Protein AF-A0A5Q4VIK9-F1 (afdb_monomer_lite)

Radius of gyration: 22.61 Å; chains: 1; bounding box: 38×40×51 Å

pLDDT: mean 90.4, std 7.07, range [69.31, 97.56]

Sequence (77 aa):
MLQAKFSVEESQAQFLNNFKAYGFKDKSSMLRTAIEYFKKEIELENLRKSAELYSEIYSEDNDLKELTETAIDGWPE

Foldseek 3Di:
DDDDDDDDDPVVVVVLVCCVVVPDPHSVRVVVVVVVVVVVVVVVVVVVVVVVVVVVVCVVDPVVVVVVVVVVPPDDD

Organism: NCBI:txid2586642

Secondary structure (DSSP, 8-state):
---------HHHHHHHHTGGGGT-SSHHHHHHHHHHHHHHHHHHHHHHHHHHHHHHHHHH-HHHHHHHHHTTTT---

Structure (mmCIF, N/CA/C/O backbone):
data_AF-A0A5Q4VIK9-F1
#
_entry.id   AF-A0A5Q4VIK9-F1
#
loop_
_atom_site.group_PDB
_atom_site.id
_atom_site.type_symbol
_atom_site.label_atom_id
_atom_site.label_alt_id
_atom_site.label_comp_id
_atom_site.label_asym_id
_atom_site.label_entity_id
_atom_site.label_seq_id
_atom_site.pdbx_PDB_ins_code
_atom_site.Cartn_x
_atom_site.Cartn_y
_atom_site.Cartn_z
_atom_site.occupancy
_atom_site.B_iso_or_equiv
_atom_site.auth_seq_id
_atom_site.auth_comp_id
_atom_site.auth_asym_id
_atom_site.auth_atom_id
_atom_site.pdbx_PDB_model_num
ATOM 1 N N . MET A 1 1 ? 7.307 -3.582 16.513 1.00 73.12 1 MET A N 1
ATOM 2 C CA . MET A 1 1 ? 6.633 -2.675 15.555 1.00 73.12 1 MET A CA 1
ATOM 3 C C . MET A 1 1 ? 7.060 -1.257 15.868 1.00 73.12 1 MET A C 1
ATOM 5 O O . MET A 1 1 ? 7.090 -0.918 17.044 1.00 73.12 1 MET A O 1
ATOM 9 N N . LEU A 1 2 ? 7.394 -0.462 14.854 1.00 88.56 2 LEU A N 1
ATOM 10 C CA . LEU A 1 2 ? 7.676 0.964 15.029 1.00 88.56 2 LEU A CA 1
ATOM 11 C C . LEU A 1 2 ? 6.357 1.747 15.016 1.00 88.56 2 LEU A C 1
ATOM 13 O O . LEU A 1 2 ? 5.419 1.363 14.316 1.00 88.56 2 LEU A O 1
ATOM 17 N N . GLN A 1 3 ? 6.272 2.804 15.821 1.00 90.19 3 GLN A N 1
ATOM 18 C CA . GLN A 1 3 ? 5.097 3.670 15.890 1.00 90.19 3 GLN A CA 1
ATOM 19 C C . GLN A 1 3 ? 5.386 4.985 15.171 1.00 90.19 3 GLN A C 1
ATOM 21 O O . GLN A 1 3 ? 6.426 5.598 15.389 1.00 90.19 3 GLN A O 1
ATOM 26 N N . ALA A 1 4 ? 4.437 5.423 14.351 1.00 89.00 4 ALA A N 1
ATOM 27 C CA . ALA A 1 4 ? 4.448 6.727 13.708 1.00 89.00 4 ALA A CA 1
ATOM 28 C C . ALA A 1 4 ? 3.104 7.415 13.967 1.00 89.00 4 ALA A C 1
ATOM 30 O O . ALA A 1 4 ? 2.057 6.762 13.952 1.00 89.00 4 ALA A O 1
ATOM 31 N N . LYS A 1 5 ? 3.137 8.726 14.217 1.00 92.12 5 LYS A N 1
ATOM 32 C CA . LYS A 1 5 ? 1.940 9.571 14.272 1.00 92.12 5 LYS A CA 1
ATOM 33 C C . LYS A 1 5 ? 1.835 10.334 12.960 1.00 92.12 5 LYS A C 1
ATOM 35 O O . LYS A 1 5 ? 2.818 10.912 12.512 1.00 92.12 5 LYS A O 1
ATOM 40 N N . PHE A 1 6 ? 0.650 10.336 12.374 1.00 89.62 6 PHE A N 1
ATOM 41 C CA . PHE A 1 6 ? 0.335 11.051 11.146 1.00 8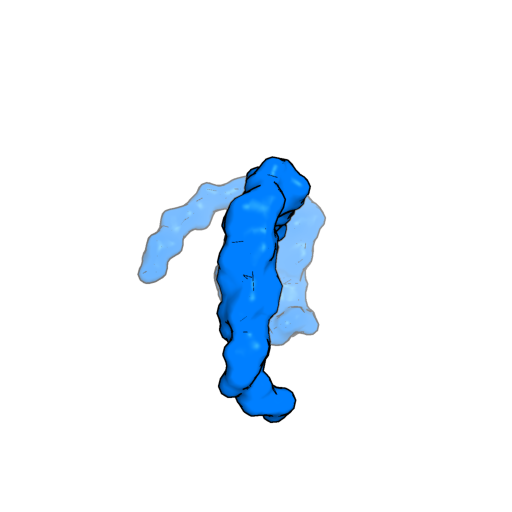9.62 6 PHE A CA 1
ATOM 42 C C . PHE A 1 6 ? -1.042 11.691 11.309 1.00 89.62 6 PHE A C 1
ATOM 44 O O . PHE A 1 6 ? -1.904 11.164 12.019 1.00 89.62 6 PHE A O 1
ATOM 51 N N . SER A 1 7 ? -1.220 12.845 10.681 1.00 95.06 7 SER A N 1
ATOM 52 C CA . SER A 1 7 ? -2.522 13.493 10.575 1.00 95.06 7 SER A CA 1
ATOM 53 C C . SER A 1 7 ? -3.288 12.874 9.413 1.00 95.06 7 SER A C 1
ATOM 55 O O . SER A 1 7 ? -2.692 12.503 8.403 1.00 95.06 7 SER A O 1
ATOM 57 N N . VAL A 1 8 ? -4.601 12.754 9.571 1.00 93.94 8 VAL A N 1
ATOM 58 C CA . VAL A 1 8 ? -5.514 12.290 8.527 1.00 93.94 8 VAL A CA 1
ATOM 59 C C . VAL A 1 8 ? -6.685 13.247 8.430 1.00 93.94 8 VAL A C 1
ATOM 61 O O . VAL A 1 8 ? -7.050 13.884 9.421 1.00 93.94 8 VAL A O 1
ATOM 64 N N . GLU A 1 9 ? -7.282 13.304 7.250 1.00 97.56 9 GLU A N 1
ATOM 65 C CA . GLU A 1 9 ? -8.526 14.033 7.034 1.00 97.56 9 GLU A CA 1
ATOM 66 C C . GLU A 1 9 ? -9.686 13.373 7.790 1.00 97.56 9 GLU A C 1
ATOM 68 O O . GLU A 1 9 ? -9.659 12.177 8.104 1.00 97.56 9 GLU A O 1
ATOM 73 N N . GLU A 1 10 ? -10.748 14.133 8.053 1.00 97.19 10 GLU A N 1
ATOM 74 C CA . GLU A 1 10 ? -11.918 13.620 8.775 1.00 97.19 10 GLU A CA 1
ATOM 75 C C . GLU A 1 10 ? -12.533 12.393 8.079 1.00 97.19 10 GLU A C 1
ATOM 77 O O . GLU A 1 10 ? -12.834 11.388 8.726 1.00 97.19 10 GLU A O 1
ATOM 82 N N . SER A 1 11 ? -12.639 12.428 6.750 1.00 96.88 11 SER A N 1
ATOM 83 C CA . SER A 1 11 ? -13.146 11.311 5.943 1.00 96.88 11 SER A CA 1
ATOM 84 C C . SER A 1 11 ? -12.289 10.047 6.085 1.00 96.88 11 SER A C 1
ATOM 86 O O . SER A 1 11 ? -12.812 8.938 6.210 1.00 96.88 11 SER A O 1
ATOM 88 N N . GLN A 1 12 ? -10.965 10.203 6.144 1.00 94.62 12 GLN A N 1
ATOM 89 C CA . GLN A 1 12 ? -10.016 9.108 6.351 1.00 94.62 12 GLN A CA 1
ATOM 90 C C . GLN A 1 12 ? -10.119 8.549 7.777 1.00 94.62 12 GLN A C 1
ATOM 92 O O . GLN A 1 12 ? -10.077 7.332 7.974 1.00 94.62 12 GLN A O 1
ATOM 97 N N . ALA A 1 13 ? -10.314 9.415 8.776 1.00 95.75 13 ALA A N 1
ATOM 98 C CA . ALA A 1 13 ? -10.557 8.994 10.151 1.00 95.75 13 ALA A CA 1
ATOM 99 C C . ALA A 1 13 ? -11.864 8.195 10.276 1.00 95.75 13 ALA A C 1
ATOM 101 O O . ALA A 1 13 ? -11.873 7.144 10.919 1.00 95.75 13 ALA A O 1
ATOM 102 N N . GLN A 1 14 ? -12.948 8.648 9.638 1.00 96.12 14 GLN A N 1
ATOM 103 C CA . GLN A 1 14 ? -14.230 7.935 9.602 1.00 96.12 14 GLN A CA 1
ATOM 104 C C . GLN A 1 14 ? -14.097 6.566 8.923 1.00 96.12 14 GLN A C 1
ATOM 106 O O . GLN A 1 14 ? -14.557 5.560 9.467 1.00 96.12 14 GLN A O 1
ATOM 111 N N . PHE A 1 15 ? -13.393 6.500 7.791 1.00 94.94 15 PHE A N 1
ATOM 112 C CA . PHE A 1 15 ? -13.096 5.240 7.111 1.00 94.94 15 PHE A CA 1
ATOM 113 C C . PHE A 1 15 ? -12.342 4.257 8.020 1.00 94.94 15 PHE A C 1
ATOM 115 O O . PHE A 1 15 ? -12.772 3.113 8.184 1.00 94.94 15 PHE A O 1
ATOM 122 N N . LEU A 1 16 ? -11.280 4.722 8.689 1.00 95.19 16 LEU A N 1
ATOM 123 C CA . LEU A 1 16 ? -10.520 3.915 9.647 1.00 95.19 16 LEU A CA 1
ATOM 124 C C . LEU A 1 16 ? -11.345 3.527 10.877 1.00 95.19 16 LEU A C 1
ATOM 126 O O . LEU A 1 16 ? -11.121 2.459 11.435 1.00 95.19 16 LEU A O 1
ATOM 130 N N . ASN A 1 17 ? -12.291 4.354 11.327 1.00 96.31 17 ASN A N 1
ATOM 131 C CA . ASN A 1 17 ?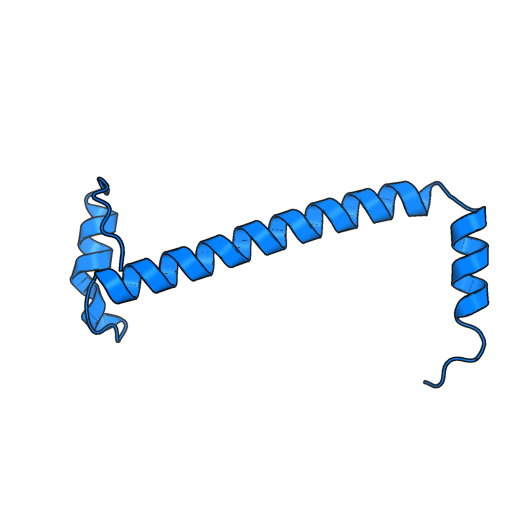 -13.178 4.021 12.447 1.00 96.31 17 ASN A CA 1
ATOM 132 C C . ASN A 1 17 ? -14.108 2.845 12.120 1.00 96.31 17 ASN A C 1
ATOM 134 O O . ASN A 1 17 ? -14.429 2.061 13.014 1.00 96.31 17 ASN A O 1
ATOM 138 N N . ASN A 1 18 ? -14.449 2.667 10.844 1.00 96.44 18 ASN A N 1
ATOM 139 C CA . ASN A 1 18 ? -15.297 1.580 10.358 1.00 96.44 18 ASN A CA 1
ATOM 140 C C . ASN A 1 18 ? -14.527 0.274 10.088 1.00 96.44 18 ASN A C 1
ATOM 142 O O . ASN A 1 18 ? -15.080 -0.645 9.492 1.00 96.44 18 ASN A O 1
ATOM 146 N N . PHE A 1 19 ? -13.281 0.141 10.562 1.00 96.56 19 PHE A N 1
ATOM 147 C CA . PHE A 1 19 ? -12.407 -1.018 10.323 1.00 96.56 19 PHE A CA 1
ATOM 148 C C . PHE A 1 19 ? -13.073 -2.388 10.558 1.00 96.56 19 PHE A C 1
ATOM 150 O O . PHE A 1 19 ? -12.817 -3.334 9.813 1.00 96.56 19 PHE A O 1
ATOM 157 N N . LYS A 1 20 ? -13.964 -2.501 11.554 1.00 96.19 20 LYS A N 1
ATOM 158 C CA . LYS A 1 20 ? -14.687 -3.749 11.851 1.00 96.19 20 LYS A CA 1
ATOM 159 C C . LYS A 1 20 ? -15.625 -4.178 10.723 1.00 96.19 20 LYS A C 1
ATOM 161 O O . LYS A 1 20 ? -15.753 -5.372 10.482 1.00 96.19 20 LYS A O 1
ATOM 166 N N . ALA A 1 21 ? -16.248 -3.225 10.027 1.00 97.06 21 ALA A N 1
ATOM 167 C CA . ALA A 1 21 ? -17.143 -3.509 8.905 1.00 97.06 21 ALA A CA 1
ATOM 168 C C . ALA A 1 21 ? -16.403 -4.166 7.728 1.00 97.06 21 ALA A C 1
ATOM 170 O O . ALA A 1 21 ? -17.005 -4.894 6.948 1.00 97.06 21 ALA A O 1
ATOM 171 N N . TYR A 1 22 ? -15.088 -3.957 7.644 1.00 95.19 22 TYR A N 1
ATOM 172 C CA . TYR A 1 22 ? -14.216 -4.526 6.620 1.00 95.19 22 TYR A CA 1
ATOM 173 C C . TYR A 1 22 ? -13.429 -5.756 7.112 1.00 95.19 22 TYR A C 1
ATOM 175 O O . TYR A 1 22 ? -12.507 -6.204 6.438 1.00 95.19 22 TYR A O 1
ATOM 183 N N . GLY A 1 23 ? -13.755 -6.296 8.294 1.00 96.31 23 GLY A N 1
ATOM 184 C CA . GLY A 1 23 ? -13.130 -7.514 8.827 1.00 96.31 23 GLY A CA 1
ATOM 185 C C . GLY A 1 23 ? -11.765 -7.318 9.495 1.00 96.31 23 GLY A C 1
ATOM 186 O O . GLY A 1 23 ? -11.080 -8.297 9.791 1.00 96.31 23 GLY A O 1
ATOM 187 N N . PHE A 1 24 ? -11.350 -6.079 9.771 1.00 97.50 24 PHE A N 1
ATOM 188 C CA . PHE A 1 24 ? -10.087 -5.816 10.463 1.00 97.50 24 PHE A CA 1
ATOM 189 C C . PHE A 1 24 ? -10.231 -5.903 11.985 1.00 97.50 24 PHE A C 1
ATOM 191 O O . PHE A 1 24 ? -11.253 -5.531 12.564 1.00 97.50 24 PHE A O 1
ATOM 198 N N . LYS A 1 25 ? -9.160 -6.341 12.657 1.00 96.25 25 LYS A N 1
ATOM 199 C CA . LYS A 1 25 ? -9.112 -6.443 14.127 1.00 96.25 25 LYS A CA 1
ATOM 200 C C . LYS A 1 25 ? -8.962 -5.089 14.828 1.00 96.25 25 LYS A C 1
ATOM 202 O O . LYS A 1 25 ? -9.466 -4.905 15.931 1.00 96.25 25 LYS A O 1
ATOM 207 N N . ASP A 1 26 ? -8.254 -4.156 14.195 1.00 95.69 26 ASP A N 1
ATOM 208 C CA . ASP A 1 26 ? -7.949 -2.819 14.706 1.00 95.69 26 ASP A CA 1
ATOM 209 C C . ASP A 1 26 ? -7.610 -1.855 13.552 1.00 95.69 26 ASP A C 1
ATOM 211 O O . ASP A 1 26 ? -7.273 -2.287 12.443 1.00 95.69 26 ASP A O 1
ATOM 215 N N . LYS A 1 27 ? -7.661 -0.540 13.811 1.00 94.44 27 LYS A N 1
ATOM 216 C CA . LYS A 1 27 ? -7.338 0.497 12.810 1.00 94.44 27 LYS A CA 1
ATOM 217 C C . LYS A 1 27 ? -5.931 0.333 12.232 1.00 94.44 27 LYS A C 1
ATOM 219 O O . LYS A 1 27 ? -5.713 0.566 11.048 1.00 94.44 27 LYS A O 1
ATOM 224 N N . SER A 1 28 ? -4.971 -0.084 13.058 1.00 93.50 28 SER A N 1
ATOM 225 C CA . SER A 1 28 ? -3.585 -0.265 12.628 1.00 93.50 28 SER A CA 1
ATOM 226 C C . SER A 1 28 ? -3.434 -1.433 11.652 1.00 93.50 28 SER A C 1
ATOM 228 O O . SER A 1 28 ? -2.588 -1.370 10.770 1.00 93.50 28 SER A O 1
ATOM 230 N N . SER A 1 29 ? -4.232 -2.494 11.780 1.00 95.56 29 SER A N 1
ATOM 231 C CA . SER A 1 29 ? -4.242 -3.625 10.851 1.00 95.56 29 SER A CA 1
ATOM 232 C C . SER A 1 29 ? -4.772 -3.211 9.485 1.00 95.56 29 SER A C 1
ATOM 234 O O . SER A 1 29 ? -4.117 -3.497 8.490 1.00 95.56 29 SER A O 1
ATOM 236 N N . MET A 1 30 ? -5.859 -2.438 9.460 1.00 95.69 30 MET A N 1
ATOM 237 C CA . MET A 1 30 ? -6.409 -1.860 8.236 1.00 95.69 30 MET A CA 1
ATOM 238 C C . MET A 1 30 ? -5.409 -0.929 7.549 1.00 95.69 30 MET A C 1
ATOM 240 O O . MET A 1 30 ? -5.147 -1.066 6.358 1.00 95.69 30 MET A O 1
ATOM 244 N N . LEU A 1 31 ? -4.791 -0.025 8.315 1.00 94.62 31 LEU A N 1
ATOM 245 C CA . LEU A 1 31 ? -3.803 0.905 7.781 1.00 94.62 31 LEU A CA 1
ATOM 246 C C . LEU A 1 31 ? -2.572 0.185 7.219 1.00 94.62 31 LEU A C 1
ATOM 248 O O . LEU A 1 31 ? -2.101 0.542 6.147 1.00 94.62 31 LEU A O 1
ATOM 252 N N . ARG A 1 32 ? -2.058 -0.840 7.913 1.00 93.94 32 ARG A N 1
ATOM 253 C CA . ARG A 1 32 ? -0.935 -1.640 7.401 1.00 93.94 32 ARG A CA 1
ATOM 254 C C . ARG A 1 32 ? -1.282 -2.289 6.068 1.00 93.94 32 ARG A C 1
ATOM 256 O O . ARG A 1 32 ? -0.486 -2.208 5.145 1.00 93.94 32 ARG A O 1
ATOM 263 N N . THR A 1 33 ? -2.471 -2.876 5.950 1.00 95.75 33 THR A N 1
ATOM 264 C CA . THR A 1 33 ? -2.930 -3.461 4.685 1.00 95.75 33 THR A CA 1
ATOM 265 C C . THR A 1 33 ? -3.043 -2.412 3.580 1.00 95.75 33 THR A C 1
ATOM 267 O O . THR A 1 33 ? -2.613 -2.678 2.463 1.00 95.75 33 THR A O 1
ATOM 270 N N . ALA A 1 34 ? -3.548 -1.214 3.886 1.00 94.94 34 ALA A N 1
ATOM 271 C CA . ALA A 1 34 ? -3.611 -0.117 2.921 1.00 94.94 34 ALA A CA 1
ATOM 272 C C . ALA A 1 34 ? -2.214 0.344 2.462 1.00 94.94 34 ALA A C 1
ATOM 274 O O . ALA A 1 34 ? -2.005 0.565 1.272 1.00 94.94 34 ALA A O 1
ATOM 275 N N . ILE A 1 35 ? -1.246 0.438 3.382 1.00 94.69 35 ILE A N 1
ATOM 276 C CA . ILE A 1 35 ? 0.145 0.795 3.061 1.00 94.69 35 ILE A CA 1
ATOM 277 C C . ILE A 1 35 ? 0.795 -0.277 2.180 1.00 94.69 35 ILE A C 1
ATOM 279 O O . ILE A 1 35 ? 1.418 0.064 1.180 1.00 94.69 35 ILE A O 1
ATOM 283 N N . GLU A 1 36 ? 0.630 -1.562 2.508 1.00 96.62 36 GLU A N 1
ATOM 284 C CA . GLU A 1 36 ? 1.173 -2.657 1.691 1.00 96.62 36 GLU A CA 1
ATOM 285 C C . GLU A 1 36 ? 0.542 -2.705 0.297 1.00 96.62 36 GLU A C 1
ATOM 287 O O . GLU A 1 36 ? 1.233 -2.965 -0.685 1.00 96.62 36 GLU A O 1
ATOM 292 N N . TYR A 1 37 ? -0.760 -2.424 0.192 1.00 96.69 37 TYR A N 1
ATOM 293 C CA . TYR A 1 37 ? -1.429 -2.295 -1.099 1.00 96.69 37 TYR A CA 1
ATOM 294 C C . TYR A 1 37 ? -0.828 -1.146 -1.916 1.00 96.69 37 TYR A C 1
ATOM 296 O O . TYR A 1 37 ? -0.393 -1.350 -3.044 1.00 96.69 37 TYR A O 1
ATOM 304 N N . PHE A 1 38 ? -0.717 0.044 -1.323 1.00 96.44 38 PHE A N 1
ATOM 305 C CA . PHE A 1 38 ? -0.178 1.216 -2.011 1.00 96.44 38 PHE A CA 1
ATOM 306 C C . PHE A 1 38 ? 1.292 1.044 -2.420 1.00 96.44 38 PHE A C 1
ATOM 308 O O . PHE A 1 38 ? 1.685 1.459 -3.508 1.00 96.44 38 PHE A O 1
ATOM 315 N N . LYS A 1 39 ? 2.097 0.376 -1.586 1.00 96.56 39 LYS A N 1
ATOM 316 C CA . LYS A 1 39 ? 3.481 0.019 -1.914 1.00 96.56 39 LYS A CA 1
ATOM 317 C C . LYS A 1 39 ? 3.552 -0.832 -3.185 1.00 96.56 39 LYS A C 1
ATOM 319 O O . LYS A 1 39 ? 4.342 -0.515 -4.069 1.00 96.56 39 LYS A O 1
ATOM 324 N N . LYS A 1 40 ? 2.719 -1.873 -3.287 1.00 96.44 40 LYS A N 1
ATOM 325 C CA . LYS A 1 40 ? 2.675 -2.744 -4.472 1.00 96.44 40 LYS A CA 1
ATOM 326 C C . LYS A 1 40 ? 2.281 -1.979 -5.730 1.00 96.44 40 LYS A C 1
ATOM 328 O O . LYS A 1 40 ? 2.885 -2.199 -6.771 1.00 96.44 40 LYS A O 1
ATOM 333 N N . GLU A 1 41 ? 1.319 -1.067 -5.624 1.00 97.12 41 GLU A N 1
ATOM 334 C CA . GLU A 1 41 ? 0.914 -0.229 -6.757 1.00 97.12 41 GLU A CA 1
ATOM 335 C C . GLU 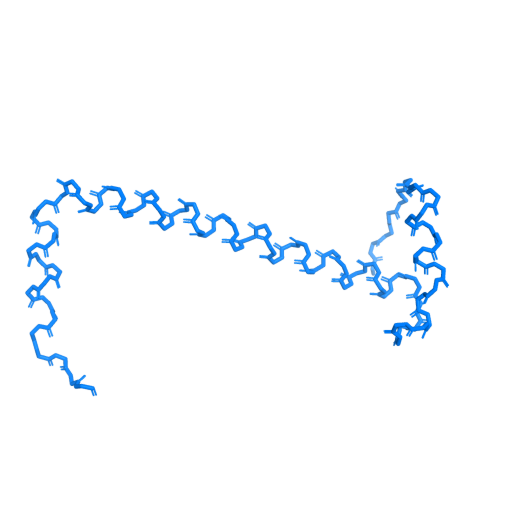A 1 41 ? 2.060 0.674 -7.234 1.00 97.12 41 GLU A C 1
ATOM 337 O O . GLU A 1 41 ? 2.307 0.763 -8.433 1.00 97.12 41 GLU A O 1
ATOM 342 N N . ILE A 1 42 ? 2.818 1.285 -6.314 1.00 95.75 42 ILE A N 1
ATOM 343 C CA . ILE A 1 42 ? 4.007 2.079 -6.669 1.00 95.75 42 ILE A CA 1
ATOM 344 C C . ILE A 1 42 ? 5.069 1.210 -7.354 1.00 95.75 42 ILE A C 1
ATOM 346 O O . ILE A 1 42 ? 5.644 1.614 -8.363 1.00 95.75 42 ILE A O 1
ATOM 350 N N . GLU A 1 43 ? 5.355 0.029 -6.804 1.00 95.31 43 GLU A N 1
ATOM 351 C CA . GLU A 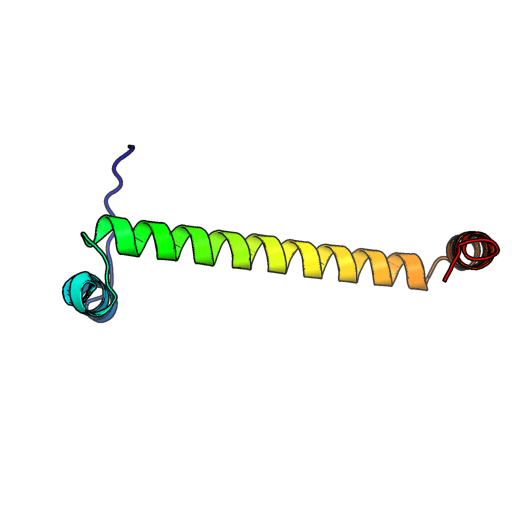1 43 ? 6.343 -0.895 -7.373 1.00 95.31 43 GLU A CA 1
ATOM 352 C C . GLU A 1 43 ? 5.932 -1.365 -8.775 1.00 95.31 43 GLU A C 1
ATOM 354 O O . GLU A 1 43 ? 6.764 -1.386 -9.683 1.00 95.31 43 GLU A O 1
ATOM 359 N N . LEU A 1 44 ? 4.648 -1.674 -8.973 1.00 95.19 44 LEU A N 1
ATOM 360 C CA . LEU A 1 44 ? 4.100 -2.068 -10.267 1.00 95.19 44 LEU A CA 1
ATOM 361 C C . LEU A 1 44 ? 4.173 -0.930 -11.288 1.00 95.19 44 LEU A C 1
ATOM 363 O O . LEU A 1 44 ? 4.558 -1.157 -12.432 1.00 95.19 44 LEU A O 1
ATOM 367 N N . GLU A 1 45 ? 3.837 0.290 -10.880 1.00 95.00 45 GLU A N 1
ATOM 368 C CA . GLU A 1 45 ? 3.920 1.467 -11.741 1.00 95.00 45 GLU A CA 1
ATOM 369 C C . GLU A 1 45 ? 5.366 1.749 -12.174 1.00 95.00 45 GLU A C 1
ATOM 371 O O . GLU A 1 45 ? 5.627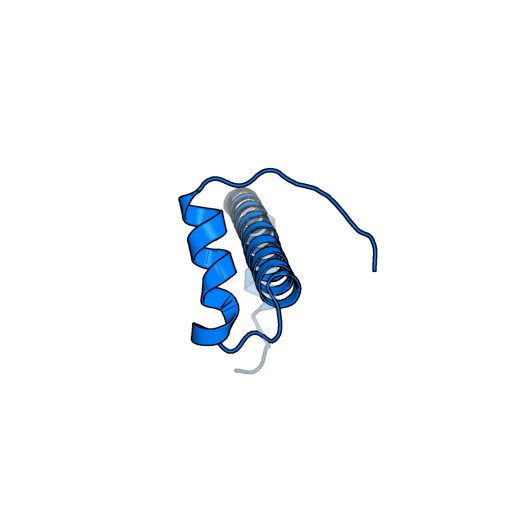 2.043 -13.340 1.00 95.00 45 GLU A O 1
ATOM 376 N N . ASN A 1 46 ? 6.330 1.595 -11.264 1.00 92.94 46 ASN A N 1
ATOM 377 C CA . ASN A 1 46 ? 7.748 1.720 -11.601 1.00 92.94 46 ASN A CA 1
ATOM 378 C C . ASN A 1 46 ? 8.204 0.632 -12.581 1.00 92.94 46 ASN A C 1
ATOM 380 O O . ASN A 1 46 ? 8.981 0.923 -13.489 1.00 92.94 46 ASN A O 1
ATOM 384 N N . LEU A 1 47 ? 7.711 -0.599 -12.419 1.00 93.31 47 LEU A N 1
ATOM 385 C CA . LEU A 1 47 ? 8.020 -1.705 -13.324 1.00 93.31 47 LEU A CA 1
ATOM 386 C C . LEU A 1 47 ? 7.429 -1.489 -14.723 1.00 93.31 47 LEU A C 1
ATOM 388 O O . LEU A 1 47 ? 8.069 -1.815 -15.718 1.00 93.31 47 LEU A O 1
ATOM 392 N N . ARG A 1 48 ? 6.223 -0.920 -14.818 1.00 93.81 48 ARG A N 1
ATOM 393 C CA . ARG A 1 48 ? 5.620 -0.553 -16.109 1.00 93.81 48 ARG A CA 1
ATOM 394 C C . ARG A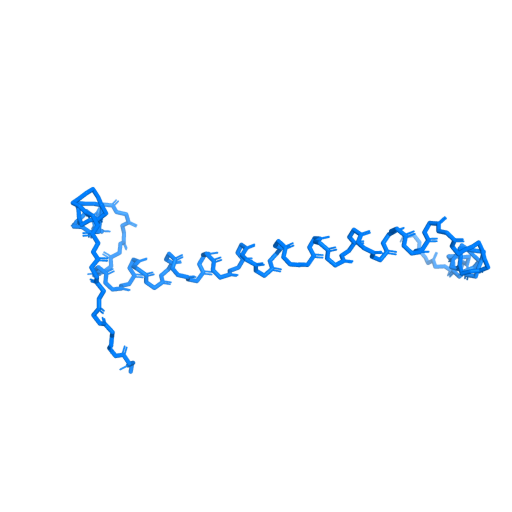 1 48 ? 6.445 0.510 -16.819 1.00 93.81 48 ARG A C 1
ATOM 396 O O . ARG A 1 48 ? 6.813 0.309 -17.968 1.00 93.81 48 ARG A O 1
ATOM 403 N N . LYS A 1 49 ? 6.817 1.576 -16.108 1.00 92.38 49 LYS A N 1
ATOM 404 C CA . LYS A 1 49 ? 7.662 2.647 -16.657 1.00 92.38 49 LYS A CA 1
ATOM 405 C C . LYS A 1 49 ? 9.016 2.138 -17.129 1.00 92.38 49 LYS A C 1
ATOM 407 O O . LYS A 1 49 ? 9.501 2.569 -18.170 1.00 92.38 49 LYS A O 1
ATOM 412 N N . SER A 1 50 ? 9.641 1.228 -16.377 1.00 91.12 50 SER A N 1
ATOM 413 C CA . SER A 1 50 ? 10.904 0.640 -16.822 1.00 91.12 50 SER A CA 1
ATOM 414 C C . SER A 1 50 ? 10.704 -0.238 -18.055 1.00 91.12 50 SER A C 1
ATOM 416 O O . SER A 1 50 ? 11.491 -0.130 -18.988 1.00 91.12 50 SER A O 1
ATOM 418 N N . ALA A 1 51 ? 9.652 -1.060 -18.098 1.00 91.00 51 ALA A N 1
ATOM 419 C CA . ALA A 1 51 ? 9.335 -1.889 -19.258 1.00 91.00 51 ALA A CA 1
ATOM 420 C C . ALA A 1 51 ? 9.038 -1.056 -20.517 1.00 91.00 51 ALA A C 1
ATOM 422 O O . ALA A 1 51 ? 9.519 -1.404 -21.592 1.00 91.00 51 ALA A O 1
ATOM 423 N N . GLU A 1 52 ? 8.308 0.054 -20.386 1.00 92.25 52 GLU A N 1
ATOM 424 C CA . GLU A 1 52 ? 8.063 1.005 -21.479 1.00 92.25 52 GLU A CA 1
ATOM 425 C C . GLU A 1 52 ? 9.378 1.585 -22.009 1.00 92.25 52 GLU A C 1
ATOM 427 O O . GLU A 1 52 ? 9.639 1.499 -23.206 1.00 92.25 52 GLU A O 1
ATOM 432 N N . LEU A 1 53 ? 10.264 2.053 -21.123 1.00 90.06 53 LEU A N 1
ATOM 433 C CA . LEU A 1 53 ? 11.576 2.575 -21.516 1.00 90.06 53 LEU A CA 1
ATOM 434 C C . LEU A 1 53 ? 12.445 1.516 -22.218 1.00 90.06 53 LEU A C 1
ATOM 436 O O . LEU A 1 53 ? 13.107 1.806 -23.213 1.00 90.06 53 LEU A O 1
ATOM 440 N N . TYR A 1 54 ? 12.442 0.274 -21.723 1.00 86.50 54 TYR A N 1
ATOM 441 C CA . TYR A 1 54 ? 13.137 -0.829 -22.390 1.00 86.50 54 TYR A CA 1
ATOM 442 C C . TYR A 1 54 ? 12.529 -1.144 -23.756 1.00 86.50 54 TYR A C 1
ATOM 444 O O . TYR A 1 54 ? 13.275 -1.431 -24.688 1.00 86.50 54 TYR A O 1
ATOM 452 N N . SER A 1 55 ? 11.202 -1.080 -23.887 1.00 86.69 55 SER A N 1
ATOM 453 C CA . SER A 1 55 ? 10.519 -1.281 -25.164 1.00 86.69 55 SER A CA 1
ATOM 454 C C . SER A 1 55 ? 10.887 -0.199 -26.175 1.00 86.69 55 SER A C 1
ATOM 456 O O . SER A 1 55 ? 11.061 -0.523 -27.346 1.00 86.69 55 SER A O 1
ATOM 458 N N . GLU A 1 56 ? 11.019 1.058 -25.746 1.00 86.19 56 GLU A N 1
ATOM 459 C CA . GLU A 1 56 ? 11.481 2.157 -26.601 1.00 86.19 56 GLU A CA 1
ATOM 460 C C . GLU A 1 56 ? 12.899 1.878 -27.116 1.00 86.19 56 GLU A C 1
ATOM 462 O O . GLU A 1 56 ? 13.106 1.823 -28.327 1.00 86.19 56 GLU A O 1
ATOM 467 N N . ILE A 1 57 ? 13.845 1.571 -26.222 1.00 86.88 57 ILE A N 1
ATOM 468 C CA . ILE A 1 57 ? 15.233 1.246 -26.596 1.00 86.88 57 ILE A CA 1
ATOM 469 C C . ILE A 1 57 ? 15.288 0.033 -27.534 1.00 86.88 57 ILE A C 1
ATOM 471 O O . ILE A 1 57 ? 15.919 0.080 -28.588 1.00 86.88 57 ILE A O 1
ATOM 475 N N . TYR A 1 58 ? 14.595 -1.050 -27.178 1.00 83.81 58 TYR A N 1
ATOM 476 C CA . TYR A 1 58 ? 14.535 -2.262 -27.993 1.00 83.81 58 TYR A CA 1
ATOM 477 C C . TYR A 1 58 ? 13.916 -1.988 -29.367 1.00 83.81 58 TYR A C 1
ATOM 479 O O . TYR A 1 58 ? 14.333 -2.580 -30.354 1.00 83.81 58 TYR A O 1
ATOM 487 N N . SER A 1 59 ? 12.947 -1.070 -29.466 1.00 83.69 59 SER A N 1
ATOM 488 C CA . SER A 1 59 ? 12.322 -0.702 -30.739 1.00 83.69 59 SER A CA 1
ATOM 489 C C . SER A 1 59 ? 13.266 0.026 -31.701 1.00 83.69 59 SER A C 1
ATOM 491 O O . SER A 1 59 ? 13.028 -0.010 -32.910 1.00 83.69 59 SER A O 1
ATOM 493 N N . GLU A 1 60 ? 14.340 0.628 -31.203 1.00 86.81 60 GLU A N 1
ATOM 494 C CA . GLU A 1 60 ? 15.333 1.333 -32.015 1.00 86.81 60 GLU A CA 1
ATOM 495 C C . GLU A 1 60 ? 16.535 0.443 -32.384 1.00 86.81 60 GLU A C 1
ATOM 497 O O . GLU A 1 60 ? 17.237 0.731 -33.354 1.00 86.81 60 GLU A O 1
ATOM 502 N N . ASP A 1 61 ? 16.741 -0.669 -31.672 1.00 86.94 61 ASP A N 1
ATOM 503 C CA . ASP A 1 61 ? 17.878 -1.578 -31.852 1.00 86.94 61 ASP A CA 1
ATOM 504 C C . ASP A 1 61 ? 17.513 -2.796 -32.724 1.00 86.94 61 ASP A C 1
ATOM 506 O O . ASP A 1 61 ? 17.020 -3.820 -32.248 1.00 86.94 61 ASP A O 1
ATOM 510 N N . ASN A 1 62 ? 17.724 -2.674 -34.039 1.00 83.94 62 ASN A N 1
ATOM 511 C CA . ASN A 1 62 ? 17.390 -3.734 -34.999 1.00 83.94 62 ASN A CA 1
ATOM 512 C C . ASN A 1 62 ? 18.284 -4.977 -34.872 1.00 83.94 62 ASN A C 1
ATOM 514 O O . ASN A 1 62 ? 17.786 -6.084 -35.070 1.00 83.94 62 ASN A O 1
ATOM 518 N N . ASP A 1 63 ? 19.556 -4.813 -34.505 1.00 86.12 63 ASP A N 1
ATOM 519 C CA . ASP A 1 63 ? 20.487 -5.936 -34.340 1.00 86.12 63 ASP A CA 1
ATOM 520 C C . ASP A 1 63 ? 20.065 -6.795 -33.136 1.00 86.12 63 ASP A C 1
ATOM 522 O O . ASP A 1 63 ? 20.055 -8.028 -33.197 1.00 86.12 63 ASP A O 1
ATOM 526 N N . LEU A 1 64 ? 19.645 -6.147 -32.041 1.00 83.81 64 LEU A N 1
ATOM 527 C CA . LEU A 1 64 ? 19.122 -6.832 -30.860 1.00 83.81 64 LEU A CA 1
ATOM 528 C C . LEU A 1 64 ? 17.797 -7.556 -31.143 1.00 83.81 64 LEU A C 1
ATOM 530 O O . LEU A 1 64 ? 17.595 -8.665 -30.637 1.00 83.81 64 LEU A O 1
ATOM 534 N N . LYS A 1 65 ? 16.907 -6.965 -31.952 1.00 83.75 65 LYS A N 1
ATOM 535 C CA . LYS A 1 65 ? 15.668 -7.628 -32.400 1.00 83.75 65 LYS A CA 1
ATOM 536 C C . LYS A 1 65 ? 15.953 -8.881 -33.213 1.00 83.75 65 LYS A C 1
ATOM 538 O O . LYS A 1 65 ? 15.399 -9.932 -32.916 1.00 83.75 65 LYS A O 1
ATOM 543 N N . GLU A 1 66 ? 16.854 -8.799 -34.188 1.00 84.62 66 GLU A N 1
ATOM 544 C CA . GLU A 1 66 ? 17.212 -9.951 -35.022 1.00 84.62 66 GLU A CA 1
ATOM 545 C C . GLU A 1 66 ? 17.808 -11.086 -34.169 1.00 84.62 66 GLU A C 1
ATOM 547 O O . GLU A 1 66 ? 17.459 -12.261 -34.324 1.00 84.62 66 GLU A O 1
ATOM 552 N N . LEU A 1 67 ? 18.645 -10.741 -33.184 1.00 84.31 67 LEU A N 1
ATOM 553 C CA . LEU A 1 67 ? 19.242 -11.713 -32.266 1.00 84.31 67 LEU A CA 1
ATOM 554 C C . LEU A 1 67 ? 18.219 -12.361 -31.311 1.00 84.31 67 LEU A C 1
ATOM 556 O O . LEU A 1 67 ? 18.370 -13.521 -30.929 1.00 84.31 67 LEU A O 1
ATOM 560 N N . THR A 1 68 ? 17.180 -11.632 -30.907 1.00 82.50 68 THR A N 1
ATOM 561 C CA . THR A 1 68 ? 16.122 -12.159 -30.023 1.00 82.50 68 THR A CA 1
ATOM 562 C C . THR A 1 68 ? 15.069 -12.957 -30.789 1.00 82.50 68 THR A C 1
ATOM 564 O O . THR A 1 68 ? 14.619 -13.986 -30.287 1.00 82.50 68 THR A O 1
ATOM 567 N N . GLU A 1 69 ? 14.730 -12.561 -32.016 1.00 82.56 69 GLU A N 1
ATOM 568 C CA . GLU A 1 69 ? 13.851 -13.320 -32.915 1.00 82.56 69 GLU A CA 1
ATOM 569 C C . GLU A 1 69 ? 14.472 -14.667 -33.310 1.00 82.56 69 GLU A C 1
ATOM 571 O O . GLU A 1 69 ? 13.797 -15.695 -33.277 1.00 82.56 69 GLU A O 1
ATOM 576 N N . THR A 1 70 ? 15.776 -14.699 -33.597 1.00 83.75 70 THR A N 1
ATOM 577 C CA . THR A 1 70 ? 16.492 -15.950 -33.913 1.00 83.75 70 THR A CA 1
ATOM 578 C C . THR A 1 70 ? 16.644 -16.886 -32.710 1.00 83.75 70 THR A C 1
ATOM 580 O O . THR A 1 70 ? 16.784 -18.094 -32.893 1.00 83.75 70 THR A O 1
ATOM 583 N N . ALA A 1 71 ? 16.566 -16.370 -31.478 1.00 79.19 71 ALA A N 1
ATOM 584 C CA . ALA A 1 71 ? 16.629 -17.176 -30.256 1.00 79.19 71 ALA A CA 1
ATOM 585 C C . ALA A 1 71 ? 15.316 -17.913 -29.920 1.00 79.19 71 ALA A C 1
ATOM 587 O O . ALA A 1 71 ? 15.324 -18.808 -29.072 1.00 79.19 71 ALA A O 1
ATOM 588 N N . ILE A 1 72 ? 14.199 -17.546 -30.563 1.00 77.56 72 ILE A N 1
ATOM 589 C CA . ILE A 1 72 ? 12.898 -18.222 -30.413 1.00 77.56 72 ILE A CA 1
ATOM 590 C C . ILE A 1 72 ? 12.896 -19.583 -31.125 1.00 77.56 72 ILE A C 1
ATOM 592 O O . ILE A 1 72 ? 12.181 -20.501 -30.713 1.00 77.56 72 ILE A O 1
ATOM 596 N N . ASP A 1 73 ? 13.721 -19.739 -32.161 1.00 74.88 73 ASP A N 1
ATOM 597 C CA . ASP A 1 73 ? 13.789 -20.961 -32.955 1.00 74.88 73 ASP A CA 1
ATOM 598 C C . ASP A 1 73 ? 14.346 -22.125 -32.107 1.00 74.88 73 ASP A C 1
ATOM 600 O O . ASP A 1 73 ? 15.517 -22.154 -31.721 1.00 74.88 73 ASP A O 1
ATOM 604 N N . GLY A 1 74 ? 13.483 -23.098 -31.784 1.00 72.06 74 GLY A N 1
ATOM 605 C CA . GLY A 1 74 ? 13.833 -24.303 -31.017 1.00 72.06 74 GLY A CA 1
ATOM 606 C C . GLY A 1 74 ? 13.286 -24.386 -29.587 1.00 72.06 74 GLY A C 1
ATOM 607 O O . GLY A 1 74 ? 13.564 -25.373 -28.900 1.00 72.06 74 GLY A O 1
ATOM 608 N N . TRP A 1 75 ? 12.495 -23.412 -29.126 1.00 74.38 75 TRP A N 1
ATOM 609 C CA . TRP A 1 75 ? 11.737 -23.560 -27.877 1.00 74.38 75 TRP A CA 1
ATOM 610 C C . TRP A 1 75 ? 10.476 -24.418 -28.092 1.00 74.38 75 TRP A C 1
ATOM 612 O O . TRP A 1 75 ? 9.793 -24.248 -29.102 1.00 74.38 75 TRP A O 1
ATOM 622 N N . PRO A 1 76 ? 10.164 -25.364 -27.184 1.00 75.88 76 PRO A N 1
ATOM 623 C CA . PRO A 1 76 ? 8.926 -26.138 -27.263 1.00 75.88 76 PRO A CA 1
ATOM 624 C C . PRO A 1 76 ? 7.696 -25.247 -27.013 1.00 75.88 76 PRO A C 1
ATOM 626 O O . PRO A 1 76 ? 7.783 -24.318 -26.209 1.00 75.88 76 PRO A O 1
ATOM 629 N N . GLU A 1 77 ? 6.584 -25.551 -27.701 1.00 69.31 77 GLU A N 1
ATOM 630 C CA . GLU A 1 77 ? 5.270 -24.889 -27.532 1.00 69.31 77 GLU A CA 1
ATOM 631 C C . GLU A 1 77 ? 4.762 -24.888 -26.081 1.00 69.31 77 GLU A C 1
ATOM 633 O O . GLU A 1 77 ? 4.912 -25.922 -25.383 1.00 69.31 77 GLU A O 1
#